Protein AF-A0A8J7YPV6-F1 (afdb_monomer_lite)

Sequence (78 aa):
MLQPRELKRAQGFPDDYEIRGNKTETTRQIGNAVPVTLAQRLVESLLSSSEPALTDYVDQEPAAEQSVPARSSTAGDD

pLDDT: mean 83.56, std 15.99, range [50.62, 98.31]

Organism: NCBI:txid2487746

Structure (mmCIF, N/CA/C/O backbone):
data_AF-A0A8J7YPV6-F1
#
_entry.id   AF-A0A8J7YPV6-F1
#
loop_
_atom_site.group_PDB
_atom_site.id
_atom_site.type_symbol
_atom_site.label_atom_id
_atom_site.label_alt_id
_atom_site.label_comp_id
_atom_site.label_asym_id
_atom_site.label_entity_id
_atom_site.label_seq_id
_atom_site.pdbx_PDB_ins_code
_atom_site.Cartn_x
_atom_site.Cartn_y
_atom_site.Cartn_z
_atom_site.occupancy
_atom_site.B_iso_or_equiv
_atom_site.auth_seq_id
_atom_site.auth_comp_id
_atom_site.auth_asym_id
_atom_site.auth_atom_id
_atom_site.pdbx_PDB_model_num
ATOM 1 N N . MET A 1 1 ? -8.567 11.807 15.089 1.00 78.94 1 MET A N 1
ATOM 2 C CA . MET A 1 1 ? -7.461 10.940 14.628 1.00 78.94 1 MET A CA 1
ATOM 3 C C . MET A 1 1 ? -8.045 9.921 13.659 1.00 78.94 1 MET A C 1
ATOM 5 O O . MET A 1 1 ? -9.116 9.406 13.963 1.00 78.94 1 MET A O 1
ATOM 9 N N . LEU A 1 2 ? -7.409 9.689 12.508 1.00 89.50 2 LEU A N 1
ATOM 10 C CA . LEU A 1 2 ? -7.913 8.755 11.492 1.00 89.50 2 LEU A CA 1
ATOM 11 C C . LEU A 1 2 ? -7.849 7.300 11.988 1.00 89.50 2 LEU A C 1
ATOM 13 O O . LEU A 1 2 ? -6.963 6.936 12.764 1.00 89.50 2 LEU A O 1
ATOM 17 N N . GLN A 1 3 ? -8.791 6.471 11.548 1.00 92.75 3 GLN A N 1
ATOM 18 C CA . GLN A 1 3 ? -8.817 5.036 11.813 1.00 92.75 3 GLN A CA 1
ATOM 19 C C . GLN A 1 3 ? -7.810 4.300 10.914 1.00 92.75 3 GLN A C 1
ATOM 21 O O . GLN A 1 3 ? -7.561 4.740 9.790 1.00 92.75 3 GLN A O 1
ATOM 26 N N . PRO A 1 4 ? -7.291 3.129 11.330 1.00 93.25 4 PRO A N 1
ATOM 27 C CA . PRO A 1 4 ? -6.354 2.346 10.520 1.00 93.25 4 PRO A CA 1
ATOM 28 C C . PRO A 1 4 ? -6.844 2.073 9.090 1.00 93.25 4 PRO A C 1
ATOM 30 O O . PRO A 1 4 ? -6.073 2.170 8.145 1.00 93.25 4 PRO A O 1
ATOM 33 N N . ARG A 1 5 ? -8.147 1.828 8.897 1.00 94.38 5 ARG A N 1
ATOM 34 C CA . ARG A 1 5 ? -8.735 1.650 7.557 1.00 94.38 5 ARG A CA 1
ATOM 35 C C . ARG A 1 5 ? -8.609 2.892 6.664 1.00 94.38 5 ARG A C 1
ATOM 37 O O . ARG A 1 5 ? -8.437 2.764 5.460 1.00 94.38 5 ARG A O 1
ATOM 44 N N . GLU A 1 6 ? -8.701 4.085 7.248 1.00 96.25 6 GLU A N 1
ATOM 45 C CA . GLU A 1 6 ? -8.624 5.360 6.526 1.00 96.25 6 GLU A CA 1
ATOM 46 C C . GLU A 1 6 ? -7.173 5.668 6.161 1.00 96.25 6 GLU A C 1
ATOM 48 O O . GLU A 1 6 ? -6.894 6.050 5.030 1.00 96.25 6 GLU A O 1
ATOM 53 N N . LEU A 1 7 ? -6.240 5.406 7.083 1.00 96.25 7 LEU A N 1
ATOM 54 C CA . LEU A 1 7 ? -4.803 5.501 6.819 1.00 96.25 7 LEU A CA 1
ATOM 55 C C . LEU A 1 7 ? -4.365 4.508 5.731 1.00 96.25 7 LEU A C 1
ATOM 57 O O . LEU A 1 7 ? -3.612 4.871 4.833 1.00 96.25 7 LEU A O 1
ATOM 61 N N . LYS A 1 8 ? -4.874 3.268 5.775 1.00 96.56 8 LYS A N 1
ATOM 62 C CA . LYS A 1 8 ? -4.618 2.235 4.761 1.00 96.56 8 LYS A CA 1
ATOM 63 C C . LYS A 1 8 ? -5.045 2.716 3.369 1.00 96.56 8 LYS A C 1
ATOM 65 O O . LYS A 1 8 ? -4.267 2.635 2.423 1.00 96.56 8 LYS A O 1
ATOM 70 N N . ARG A 1 9 ? -6.255 3.274 3.261 1.00 96.75 9 ARG A N 1
ATOM 71 C CA . ARG A 1 9 ? -6.763 3.861 2.012 1.00 96.75 9 ARG A CA 1
ATOM 72 C C . ARG A 1 9 ? -5.935 5.055 1.548 1.00 96.75 9 ARG A C 1
ATOM 74 O O . ARG A 1 9 ? -5.663 5.161 0.359 1.00 96.75 9 ARG A O 1
ATOM 81 N N . ALA A 1 10 ? -5.498 5.919 2.465 1.00 96.62 10 ALA A N 1
ATOM 82 C CA . ALA A 1 10 ? -4.640 7.056 2.129 1.00 96.62 10 ALA A CA 1
ATOM 83 C C . ALA A 1 10 ? -3.298 6.619 1.514 1.00 96.62 10 ALA A C 1
ATOM 85 O O . ALA A 1 10 ? -2.802 7.278 0.607 1.00 96.62 10 ALA A O 1
ATOM 86 N N . GLN A 1 11 ? -2.754 5.479 1.950 1.00 97.94 11 GLN A N 1
ATOM 87 C CA . GLN A 1 11 ? -1.551 4.874 1.366 1.00 97.94 11 GLN A CA 1
ATOM 88 C C . GLN A 1 11 ? -1.806 4.129 0.042 1.00 97.94 11 GLN A C 1
ATOM 90 O O . GLN A 1 11 ? -0.864 3.639 -0.576 1.00 97.94 11 GLN A O 1
ATOM 95 N N . GLY A 1 12 ? -3.056 4.040 -0.421 1.00 97.88 12 GLY A N 1
ATOM 96 C CA . GLY A 1 12 ? -3.415 3.399 -1.688 1.00 97.88 12 GLY A CA 1
ATOM 97 C C . GLY A 1 12 ? -3.530 1.875 -1.624 1.00 97.88 12 GLY A C 1
ATOM 98 O O . GLY A 1 12 ? -3.578 1.229 -2.668 1.00 97.88 12 GLY A O 1
ATOM 99 N N . PHE A 1 13 ? -3.577 1.280 -0.429 1.00 98.12 13 PHE A N 1
ATOM 100 C CA . PHE A 1 13 ? -3.826 -0.155 -0.303 1.00 98.12 13 PHE A CA 1
ATOM 101 C C . PHE A 1 13 ? -5.265 -0.508 -0.720 1.00 98.12 13 PHE A C 1
ATOM 103 O O . PHE A 1 13 ? -6.194 0.228 -0.366 1.00 98.12 13 PHE A O 1
ATOM 110 N N . PRO A 1 14 ? -5.471 -1.666 -1.374 1.00 96.81 14 PRO A N 1
ATOM 111 C CA . PRO A 1 14 ? -6.798 -2.205 -1.651 1.00 96.81 14 PRO A CA 1
ATOM 112 C C . PRO A 1 14 ? -7.656 -2.377 -0.390 1.00 96.81 14 PRO A C 1
ATOM 114 O O . PRO A 1 14 ? -7.156 -2.610 0.721 1.00 96.81 14 PRO A O 1
ATOM 117 N N . ASP A 1 15 ? -8.975 -2.291 -0.552 1.00 94.56 15 ASP A N 1
ATOM 118 C CA . ASP A 1 15 ? -9.924 -2.389 0.562 1.00 94.56 15 ASP A CA 1
ATOM 119 C C . ASP A 1 15 ? -9.903 -3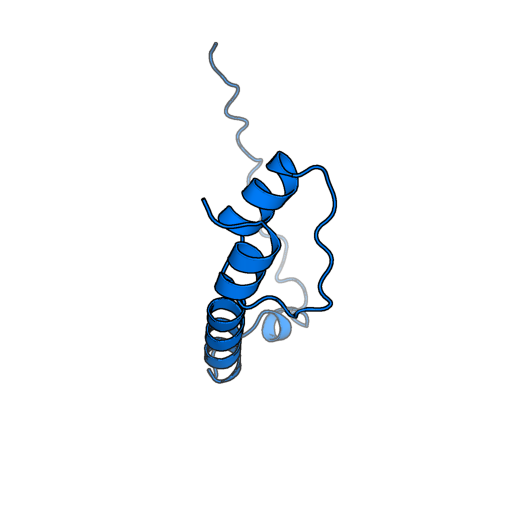.764 1.243 1.00 94.56 15 ASP A C 1
ATOM 121 O O . ASP A 1 15 ? -10.041 -3.835 2.468 1.00 94.56 15 ASP A O 1
ATOM 125 N N . ASP A 1 16 ? -9.623 -4.819 0.484 1.00 96.62 16 ASP A N 1
ATOM 126 C CA . ASP A 1 16 ? -9.486 -6.210 0.922 1.00 96.62 16 ASP A CA 1
ATOM 127 C C . ASP A 1 16 ? -8.090 -6.560 1.472 1.00 96.62 16 ASP A C 1
ATOM 129 O O . ASP A 1 16 ? -7.915 -7.621 2.067 1.00 96.62 16 ASP A O 1
ATOM 133 N N . TYR A 1 17 ? -7.106 -5.660 1.362 1.00 96.00 17 TYR A N 1
ATOM 134 C CA . TYR A 1 17 ? -5.768 -5.888 1.913 1.00 96.00 17 TYR A CA 1
ATOM 135 C C . TYR A 1 17 ? -5.783 -5.926 3.451 1.00 96.00 17 TYR A C 1
ATOM 137 O O . TYR A 1 17 ? -6.143 -4.941 4.109 1.00 96.00 17 TYR A O 1
ATOM 145 N N . GLU A 1 18 ? -5.369 -7.046 4.041 1.00 95.38 18 GLU A N 1
ATOM 146 C CA . GLU A 1 18 ? -5.355 -7.243 5.492 1.00 95.38 18 GLU A CA 1
ATOM 147 C C . GLU A 1 18 ? -3.995 -6.858 6.096 1.00 95.38 18 GLU A C 1
ATOM 149 O O . GLU A 1 18 ? -2.950 -7.359 5.685 1.00 95.38 18 GLU A O 1
ATOM 154 N N . ILE A 1 19 ? -4.009 -5.996 7.117 1.00 96.00 19 ILE A N 1
ATOM 155 C CA . ILE A 1 19 ? -2.823 -5.661 7.915 1.00 96.00 19 ILE A CA 1
ATOM 156 C C . ILE A 1 19 ? -2.995 -6.297 9.287 1.00 96.00 19 ILE A C 1
ATOM 158 O O . ILE A 1 19 ? -3.985 -6.045 9.974 1.00 96.00 19 ILE A O 1
ATOM 162 N N . ARG A 1 20 ? -2.039 -7.146 9.664 1.00 96.19 20 ARG A N 1
ATOM 163 C CA . ARG A 1 20 ? -2.116 -7.974 10.871 1.00 96.19 20 ARG A CA 1
ATOM 164 C C . ARG A 1 20 ? -1.424 -7.308 12.056 1.00 96.19 20 ARG A C 1
ATOM 166 O O . ARG A 1 20 ? -0.420 -6.613 11.899 1.00 96.19 20 ARG A O 1
ATOM 173 N N . GLY A 1 21 ? -1.946 -7.583 13.248 1.00 95.56 21 GLY A N 1
ATOM 174 C CA . GLY A 1 21 ? -1.440 -7.069 14.519 1.00 95.56 21 GLY A CA 1
ATOM 175 C C . GLY A 1 21 ? -2.488 -6.263 15.279 1.00 95.56 21 GLY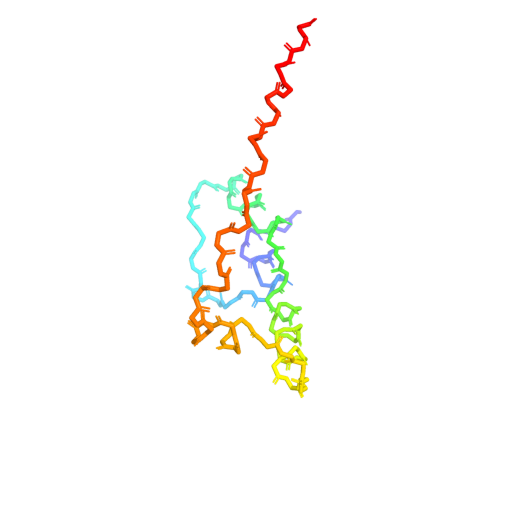 A C 1
ATOM 176 O O . GLY A 1 21 ? -3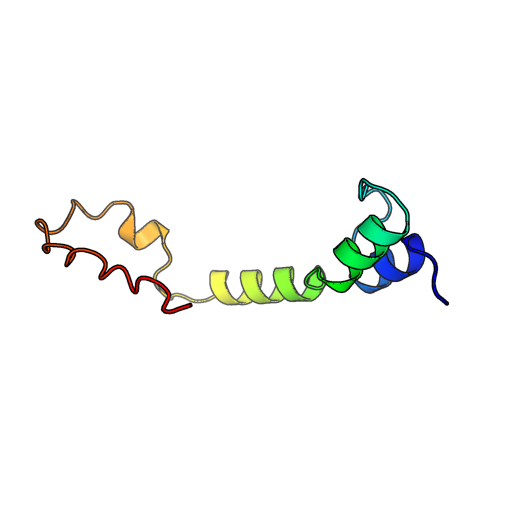.646 -6.148 14.873 1.00 95.56 21 GLY A O 1
ATOM 177 N N . ASN A 1 22 ? -2.085 -5.690 16.407 1.00 95.75 22 ASN A N 1
ATOM 178 C CA . ASN A 1 22 ? -2.937 -4.785 17.170 1.00 95.75 22 ASN A CA 1
ATOM 179 C C . ASN A 1 22 ? -3.037 -3.402 16.492 1.00 95.75 22 ASN A C 1
ATOM 181 O O . ASN A 1 22 ? -2.372 -3.106 15.495 1.00 95.75 22 ASN A O 1
ATOM 185 N N . LYS A 1 23 ? -3.880 -2.518 17.037 1.00 92.81 23 LYS A N 1
ATOM 186 C CA . LYS A 1 23 ? -4.125 -1.182 16.467 1.00 92.81 23 LYS A CA 1
ATOM 187 C C . LYS A 1 23 ? -2.846 -0.345 16.324 1.00 92.81 23 LYS A C 1
ATOM 189 O O . LYS A 1 23 ? -2.677 0.330 15.307 1.00 92.81 23 LYS A O 1
ATOM 194 N N . THR A 1 24 ? -1.965 -0.378 17.321 1.00 95.19 24 THR A N 1
ATOM 195 C CA . THR A 1 24 ? -0.710 0.387 17.330 1.00 95.19 24 THR A CA 1
ATOM 196 C C . THR A 1 24 ? 0.255 -0.151 16.281 1.00 95.19 24 THR A C 1
ATOM 198 O O . THR A 1 24 ? 0.798 0.619 15.490 1.00 95.19 24 THR A O 1
ATOM 201 N N . GLU A 1 25 ? 0.412 -1.473 16.212 1.00 97.31 25 GLU A N 1
ATOM 202 C CA . GLU A 1 25 ? 1.245 -2.141 15.207 1.00 97.31 25 GLU A CA 1
ATOM 203 C C . GLU A 1 25 ? 0.751 -1.861 13.794 1.00 97.31 25 GLU A C 1
ATOM 205 O O . GLU A 1 25 ? 1.547 -1.498 12.935 1.00 97.31 25 GLU A O 1
ATOM 210 N N . THR A 1 26 ? -0.558 -1.972 13.574 1.00 96.69 26 THR A N 1
ATOM 211 C CA . THR A 1 26 ? -1.194 -1.711 12.279 1.00 96.69 26 THR A CA 1
ATOM 212 C C . THR A 1 26 ? -0.980 -0.261 11.856 1.00 96.69 26 THR A C 1
ATOM 214 O O . THR A 1 26 ? -0.568 0.006 10.733 1.00 96.69 26 THR A O 1
ATOM 217 N N . THR A 1 27 ? -1.197 0.693 12.766 1.00 96.44 27 THR A N 1
ATOM 218 C CA . THR A 1 27 ? -0.989 2.122 12.483 1.00 96.44 27 THR A CA 1
ATOM 219 C C . THR A 1 27 ? 0.473 2.410 12.132 1.00 96.44 27 THR A C 1
ATOM 221 O O . THR A 1 27 ? 0.737 3.139 11.179 1.00 96.44 27 THR A O 1
ATOM 224 N N . ARG A 1 28 ? 1.424 1.793 12.849 1.00 97.25 28 ARG A N 1
ATOM 225 C CA . ARG A 1 28 ? 2.863 1.897 12.562 1.00 97.25 28 ARG A CA 1
ATOM 226 C C . ARG A 1 28 ? 3.226 1.285 11.207 1.00 97.25 28 ARG A C 1
ATOM 228 O O . ARG A 1 28 ? 3.966 1.904 10.454 1.00 97.25 28 ARG A O 1
ATOM 235 N N . GLN A 1 29 ? 2.703 0.100 10.889 1.00 98.31 29 GLN A N 1
ATOM 236 C CA . GLN A 1 29 ? 2.922 -0.559 9.597 1.00 98.31 29 GLN A CA 1
ATOM 237 C C . GLN A 1 29 ? 2.410 0.305 8.440 1.00 98.31 29 GLN A C 1
ATOM 239 O O . GLN A 1 29 ? 3.134 0.504 7.472 1.00 98.31 29 GLN A O 1
ATOM 244 N N . ILE A 1 30 ? 1.206 0.874 8.567 1.00 97.50 30 ILE A N 1
ATOM 245 C CA . ILE A 1 30 ? 0.636 1.765 7.549 1.00 97.50 30 ILE A CA 1
ATOM 246 C C . ILE A 1 30 ? 1.477 3.036 7.400 1.00 97.50 30 ILE A C 1
ATOM 248 O O . ILE A 1 30 ? 1.785 3.431 6.279 1.00 97.50 30 ILE A O 1
ATOM 252 N N . GLY A 1 31 ? 1.850 3.677 8.512 1.00 96.81 31 GLY A N 1
ATOM 253 C CA . GLY A 1 31 ? 2.618 4.925 8.491 1.00 96.81 31 GLY A CA 1
ATOM 254 C C . GLY A 1 31 ? 4.022 4.767 7.904 1.00 96.81 31 GLY A C 1
ATOM 255 O O . GLY A 1 31 ? 4.496 5.667 7.222 1.00 96.81 31 GLY A O 1
ATOM 256 N N . ASN A 1 32 ? 4.655 3.614 8.123 1.00 97.81 32 ASN A N 1
ATOM 257 C CA . ASN A 1 32 ? 5.987 3.312 7.596 1.00 97.81 32 ASN A CA 1
ATOM 258 C C . ASN A 1 32 ? 5.968 2.748 6.166 1.00 97.81 32 ASN A C 1
ATOM 260 O O . ASN A 1 32 ? 7.031 2.568 5.574 1.00 97.81 32 ASN A O 1
ATOM 264 N N . ALA A 1 33 ? 4.796 2.414 5.622 1.00 98.00 33 ALA A N 1
ATOM 265 C CA . ALA A 1 33 ? 4.688 1.883 4.272 1.00 98.00 33 ALA A CA 1
ATOM 266 C C . ALA A 1 33 ? 4.978 2.960 3.215 1.00 98.00 33 ALA A C 1
ATOM 268 O O . ALA A 1 33 ? 4.692 4.144 3.397 1.00 98.00 33 ALA A O 1
ATOM 269 N N . VAL A 1 34 ? 5.491 2.525 2.066 1.00 98.06 34 VAL A N 1
ATOM 270 C CA . VAL A 1 34 ? 5.538 3.356 0.859 1.00 98.06 34 VAL A CA 1
ATOM 271 C C . VAL A 1 34 ? 4.133 3.390 0.241 1.00 98.06 34 VAL A C 1
ATOM 273 O O . VAL A 1 34 ? 3.509 2.328 0.147 1.00 98.06 34 VAL A O 1
ATOM 276 N N . PRO A 1 35 ? 3.620 4.556 -0.201 1.00 98.19 35 PRO A N 1
ATOM 277 C CA . PRO A 1 35 ? 2.344 4.620 -0.907 1.00 98.19 35 PRO A CA 1
ATOM 278 C C . PRO A 1 35 ? 2.338 3.714 -2.147 1.00 98.19 35 PRO A C 1
ATOM 280 O O . PRO A 1 35 ? 3.261 3.766 -2.963 1.00 98.19 35 PRO A O 1
ATOM 283 N N . VAL A 1 36 ? 1.278 2.923 -2.325 1.00 98.12 36 VAL A N 1
ATOM 284 C CA . VAL A 1 36 ? 1.179 1.892 -3.377 1.00 98.12 36 VAL A CA 1
ATOM 285 C C . VAL A 1 36 ? 1.374 2.490 -4.769 1.00 98.12 36 VAL A C 1
ATOM 287 O O . VAL A 1 36 ? 2.190 2.004 -5.549 1.00 98.12 36 VAL A O 1
ATOM 290 N N . THR A 1 37 ? 0.691 3.599 -5.059 1.00 97.69 37 THR A N 1
ATOM 291 C CA . THR A 1 37 ? 0.790 4.274 -6.359 1.00 97.69 37 THR A CA 1
ATOM 292 C C . THR A 1 37 ? 2.206 4.769 -6.640 1.00 97.69 37 THR A C 1
ATOM 294 O O . THR A 1 37 ? 2.660 4.691 -7.776 1.00 97.69 37 THR A O 1
ATOM 297 N N . LEU A 1 38 ? 2.929 5.255 -5.625 1.00 98.06 38 LEU A N 1
ATOM 298 C CA . LEU A 1 38 ? 4.305 5.720 -5.807 1.00 98.06 38 LEU A CA 1
ATOM 299 C C . LEU A 1 38 ? 5.217 4.560 -6.214 1.00 98.06 38 LEU A C 1
ATOM 301 O O . LEU A 1 38 ? 5.944 4.675 -7.199 1.00 98.06 38 LEU A O 1
ATOM 305 N N . ALA A 1 39 ? 5.143 3.442 -5.488 1.00 97.88 39 ALA A N 1
ATOM 306 C CA . ALA A 1 39 ? 5.925 2.250 -5.802 1.00 97.88 39 ALA A CA 1
ATOM 307 C C 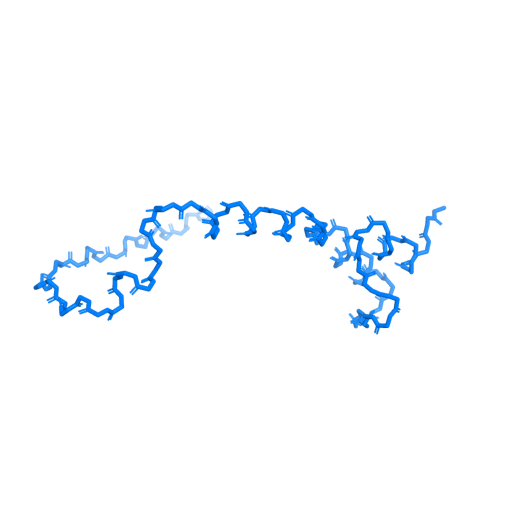. ALA A 1 39 ? 5.609 1.728 -7.213 1.00 97.88 39 ALA A C 1
ATOM 309 O O . ALA A 1 39 ? 6.526 1.461 -7.987 1.00 97.88 39 ALA A O 1
ATOM 310 N N . GLN A 1 40 ? 4.323 1.663 -7.574 1.00 97.50 40 GLN A N 1
ATOM 311 C CA . GLN A 1 40 ? 3.892 1.232 -8.902 1.00 97.50 40 GLN A CA 1
ATOM 312 C C . GLN A 1 40 ? 4.493 2.109 -10.010 1.00 97.50 40 GLN A C 1
ATOM 314 O O . GLN A 1 40 ? 5.118 1.587 -10.930 1.00 97.50 40 GLN A O 1
ATOM 319 N N . ARG A 1 41 ? 4.350 3.439 -9.918 1.00 97.06 41 ARG A N 1
ATOM 320 C CA . ARG A 1 41 ? 4.853 4.360 -10.953 1.00 97.06 41 ARG A CA 1
ATOM 321 C C . ARG A 1 41 ? 6.370 4.347 -11.070 1.00 97.06 41 ARG A C 1
ATOM 323 O O . ARG A 1 41 ? 6.892 4.430 -12.178 1.00 97.06 41 ARG A O 1
ATOM 330 N N . LEU A 1 42 ? 7.069 4.234 -9.942 1.00 95.12 42 LEU A N 1
ATOM 331 C CA . LEU A 1 42 ? 8.523 4.127 -9.936 1.00 95.12 42 LEU A CA 1
ATOM 332 C C . LEU A 1 42 ? 8.979 2.882 -10.704 1.00 95.12 42 LEU A C 1
ATOM 334 O O . LEU A 1 42 ? 9.839 2.981 -11.573 1.00 95.12 42 LEU A O 1
ATOM 338 N N . VAL A 1 43 ? 8.371 1.727 -10.424 1.00 93.12 43 VAL A N 1
ATOM 339 C CA . VAL A 1 43 ? 8.718 0.473 -11.104 1.00 93.12 43 VAL A CA 1
ATOM 340 C C . VAL A 1 43 ? 8.345 0.522 -12.586 1.00 93.12 43 VAL A C 1
ATOM 342 O O . VAL A 1 43 ? 9.169 0.154 -13.415 1.00 93.12 43 VAL A O 1
ATOM 345 N N . GLU A 1 44 ? 7.163 1.034 -12.944 1.00 93.31 44 GLU A N 1
ATOM 346 C CA . GLU A 1 44 ? 6.767 1.241 -14.349 1.00 93.31 44 GLU A CA 1
ATOM 347 C C . GLU A 1 44 ? 7.803 2.088 -15.111 1.00 93.31 44 GLU A C 1
ATOM 349 O O . GLU A 1 44 ? 8.212 1.724 -16.213 1.00 93.31 44 GLU A O 1
ATOM 354 N N . SER A 1 45 ? 8.280 3.181 -14.505 1.00 91.56 45 SER A N 1
ATOM 355 C CA . SER A 1 45 ? 9.311 4.044 -15.093 1.00 91.56 45 SER A CA 1
ATOM 356 C C . SER A 1 45 ? 10.631 3.301 -15.314 1.00 91.56 45 SER A C 1
ATOM 358 O O . SER A 1 45 ? 11.240 3.430 -16.377 1.00 91.56 45 SER A O 1
ATOM 360 N N . LEU A 1 46 ? 11.074 2.515 -14.330 1.00 88.25 46 LEU A N 1
ATOM 361 C CA . LEU A 1 46 ? 12.320 1.753 -14.427 1.00 88.25 46 LEU A CA 1
ATOM 362 C C . LEU A 1 46 ? 12.229 0.661 -15.497 1.00 88.25 46 LEU A C 1
ATOM 364 O O . LEU A 1 46 ? 13.145 0.525 -16.297 1.00 88.25 46 LEU A O 1
ATOM 368 N N . LEU A 1 47 ? 11.104 -0.053 -15.572 1.00 85.44 47 LEU A N 1
ATOM 369 C CA . LEU A 1 47 ? 10.884 -1.100 -16.575 1.00 85.44 47 LEU A CA 1
ATOM 370 C C . LEU A 1 47 ? 10.723 -0.553 -18.000 1.00 85.44 47 LEU A C 1
ATOM 372 O O . LEU A 1 47 ? 10.969 -1.272 -18.962 1.00 85.44 47 LEU A O 1
ATOM 376 N N . SER A 1 48 ? 10.298 0.704 -18.150 1.00 83.06 48 SER A N 1
ATOM 377 C CA . SER A 1 48 ? 10.231 1.368 -19.459 1.00 83.06 48 SER A CA 1
ATOM 378 C C . SER A 1 48 ? 11.588 1.863 -19.972 1.00 83.06 48 SER A C 1
ATOM 380 O O . SER A 1 48 ? 11.707 2.223 -21.143 1.00 83.06 48 SER A O 1
ATOM 382 N N . SER A 1 49 ? 12.603 1.902 -19.106 1.00 74.69 49 SER A N 1
ATOM 383 C CA . SER A 1 49 ? 13.944 2.358 -19.463 1.00 74.69 49 SER A CA 1
ATOM 384 C C . SER A 1 49 ? 14.720 1.215 -20.117 1.00 74.69 49 SER A C 1
ATOM 386 O O . SER A 1 49 ? 14.635 0.077 -19.674 1.00 74.69 49 SER A O 1
ATOM 388 N N . SER A 1 50 ? 15.511 1.503 -21.152 1.00 73.94 50 SER A N 1
ATOM 389 C CA . SER A 1 50 ? 16.408 0.511 -21.779 1.00 73.94 50 SER A CA 1
ATOM 390 C C . SER A 1 50 ? 17.701 0.271 -20.986 1.00 73.94 50 SER A C 1
ATOM 392 O O . SER A 1 50 ? 18.688 -0.199 -21.547 1.00 73.94 50 SER A O 1
ATOM 394 N N . GLU A 1 51 ? 17.714 0.643 -19.707 1.00 77.19 51 GLU A N 1
ATOM 395 C CA . GLU A 1 51 ? 18.862 0.450 -18.830 1.00 77.19 51 GLU A CA 1
ATOM 396 C C . GLU A 1 51 ? 18.987 -1.031 -18.460 1.00 77.19 51 GLU A C 1
ATOM 398 O O . GLU A 1 51 ? 17.965 -1.700 -18.280 1.00 77.19 51 GLU A O 1
ATOM 403 N N . PRO A 1 52 ? 20.219 -1.547 -18.322 1.00 74.25 52 PRO A N 1
ATOM 404 C CA . PRO A 1 52 ? 20.431 -2.936 -17.956 1.00 74.25 52 PRO A CA 1
ATOM 405 C C . PRO A 1 52 ? 19.801 -3.236 -16.588 1.00 74.25 52 PRO A C 1
ATOM 407 O O . PRO A 1 52 ? 20.082 -2.583 -15.579 1.00 74.25 52 PRO A O 1
ATOM 410 N N . ALA A 1 53 ? 18.927 -4.232 -16.564 1.00 78.00 53 ALA A N 1
ATOM 411 C CA . ALA A 1 53 ? 18.264 -4.756 -15.385 1.00 78.00 53 ALA A CA 1
ATOM 412 C C . ALA A 1 53 ? 19.058 -5.929 -14.799 1.00 78.00 53 ALA A C 1
ATOM 414 O O . ALA A 1 53 ? 19.956 -6.485 -15.424 1.00 78.00 53 ALA A O 1
ATOM 415 N N . LEU A 1 54 ? 18.692 -6.361 -13.587 1.00 76.81 54 LEU A N 1
ATOM 416 C CA . LEU A 1 54 ? 19.330 -7.508 -12.928 1.00 76.81 54 LEU A CA 1
ATOM 417 C C . LEU A 1 54 ? 19.383 -8.748 -13.838 1.00 76.81 54 LEU A C 1
ATOM 419 O O . LEU A 1 54 ? 20.371 -9.472 -13.821 1.00 76.81 54 LEU A O 1
ATOM 423 N N . THR A 1 55 ? 18.347 -8.958 -14.654 1.00 77.12 55 THR A N 1
ATOM 424 C CA . THR A 1 55 ? 18.246 -10.054 -15.628 1.00 77.12 55 THR A CA 1
ATOM 425 C C . THR A 1 55 ? 19.369 -10.067 -16.660 1.00 77.12 55 THR A C 1
ATOM 427 O O . THR A 1 55 ? 19.770 -11.148 -17.069 1.00 77.12 55 THR A O 1
ATOM 430 N N . ASP A 1 56 ? 19.934 -8.913 -17.017 1.00 80.38 56 ASP A N 1
ATOM 431 C CA . ASP A 1 56 ? 21.048 -8.818 -17.973 1.00 80.38 56 ASP A CA 1
ATOM 432 C C . ASP A 1 56 ? 22.383 -9.321 -17.387 1.00 80.38 56 ASP A C 1
ATOM 434 O O . ASP A 1 56 ? 23.362 -9.511 -18.111 1.00 80.38 56 ASP A O 1
ATOM 438 N N . TYR A 1 57 ? 22.420 -9.568 -16.073 1.00 76.31 57 TYR A N 1
ATOM 439 C CA . TYR A 1 57 ? 23.586 -10.065 -15.342 1.00 76.31 57 TYR A CA 1
ATOM 440 C C . TYR A 1 57 ? 23.422 -11.502 -14.825 1.00 76.31 57 TYR A C 1
ATOM 442 O O . TYR A 1 57 ? 24.408 -12.094 -14.395 1.00 76.31 57 TYR A O 1
ATOM 450 N N . VAL A 1 58 ? 22.212 -12.081 -14.857 1.00 79.44 58 VAL A N 1
ATOM 451 C CA . VAL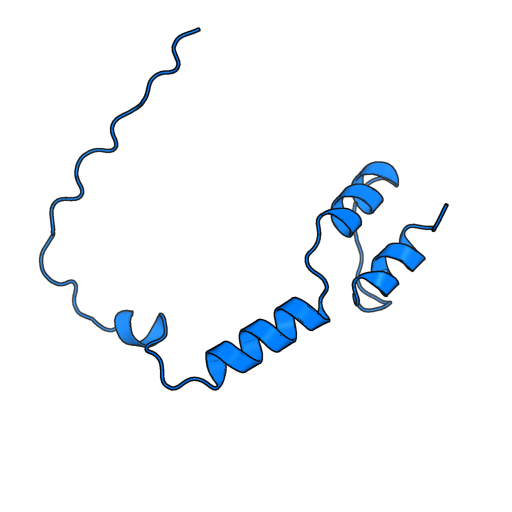 A 1 58 ? 21.955 -13.444 -14.338 1.00 79.44 58 VAL A CA 1
ATOM 452 C C . VAL A 1 58 ? 22.617 -14.521 -15.206 1.00 79.44 58 VAL A C 1
ATOM 454 O O . VAL A 1 58 ? 23.044 -15.542 -14.674 1.00 79.44 58 VAL A O 1
ATOM 457 N N . ASP A 1 59 ? 22.776 -14.261 -16.505 1.00 68.38 59 ASP A N 1
ATOM 458 C CA . ASP A 1 59 ? 23.418 -15.179 -17.457 1.00 68.38 59 ASP A CA 1
ATOM 459 C C . ASP A 1 59 ? 24.911 -14.872 -17.687 1.00 68.38 59 ASP A C 1
ATOM 461 O O . ASP A 1 59 ? 25.556 -15.492 -18.537 1.00 68.38 59 ASP A O 1
ATOM 465 N N . GLN A 1 60 ? 25.491 -13.918 -16.946 1.00 58.41 60 GLN A N 1
ATOM 466 C CA . GLN A 1 60 ? 26.937 -13.718 -16.977 1.00 58.41 60 GLN A CA 1
ATOM 467 C C . GLN A 1 60 ? 27.603 -14.846 -16.184 1.00 58.41 60 GLN A C 1
ATOM 469 O O . GLN A 1 60 ? 27.578 -14.850 -14.953 1.00 58.41 60 GLN A O 1
ATOM 474 N N . GLU A 1 61 ? 28.214 -15.796 -16.904 1.00 61.31 61 GLU A N 1
ATOM 475 C CA . GLU A 1 61 ? 29.244 -16.693 -16.360 1.00 61.31 61 GLU A CA 1
ATOM 476 C C . GLU A 1 61 ? 30.141 -15.875 -15.417 1.00 61.31 61 GLU A C 1
ATOM 478 O O . GLU A 1 61 ? 30.613 -14.804 -15.822 1.00 61.31 61 GLU A O 1
ATOM 483 N N . PRO A 1 62 ? 30.335 -16.309 -14.158 1.00 55.91 62 PRO A N 1
ATOM 484 C CA . PRO A 1 62 ? 30.953 -15.480 -13.140 1.00 55.91 62 PRO A CA 1
ATOM 485 C C . PRO A 1 62 ? 32.336 -15.057 -13.625 1.00 55.91 62 PRO A C 1
ATOM 487 O O . PRO A 1 62 ? 33.249 -15.875 -13.750 1.00 55.91 62 PRO A O 1
ATOM 490 N N . ALA A 1 63 ? 32.489 -13.763 -13.914 1.00 57.31 63 ALA A N 1
ATOM 491 C CA . ALA A 1 63 ? 33.782 -13.177 -14.202 1.00 57.31 63 ALA A CA 1
ATOM 492 C C . ALA A 1 63 ? 34.659 -13.396 -12.963 1.00 57.31 63 ALA A C 1
ATOM 494 O O . ALA A 1 63 ? 34.422 -12.783 -11.926 1.00 57.31 63 ALA A O 1
ATOM 495 N N . ALA A 1 64 ? 35.585 -14.350 -13.096 1.00 58.31 64 ALA A N 1
ATOM 496 C CA . ALA A 1 64 ? 36.622 -14.784 -12.165 1.00 58.31 64 ALA A CA 1
ATOM 497 C C . ALA A 1 64 ? 36.665 -14.032 -10.823 1.00 58.31 64 ALA A C 1
ATOM 499 O O . ALA A 1 64 ? 37.004 -12.851 -10.791 1.00 58.31 64 ALA A O 1
ATOM 500 N N . GLU A 1 65 ? 36.365 -14.765 -9.743 1.00 54.53 65 GLU A N 1
ATOM 501 C CA . GLU A 1 65 ? 36.626 -14.467 -8.327 1.00 54.53 65 GLU A CA 1
ATOM 502 C C . GLU A 1 65 ? 37.420 -13.173 -8.071 1.00 54.53 65 GLU A C 1
ATOM 504 O O . GLU A 1 65 ? 38.629 -13.180 -7.838 1.00 54.53 65 GLU A O 1
ATOM 509 N N . GLN A 1 66 ? 36.736 -12.029 -8.068 1.00 58.59 66 GLN A N 1
ATOM 510 C CA . GLN A 1 66 ? 37.308 -10.834 -7.466 1.00 58.59 66 GLN A CA 1
ATOM 511 C C . GLN A 1 66 ? 37.196 -11.020 -5.958 1.00 58.59 66 GLN A C 1
ATOM 513 O O . GLN A 1 66 ? 36.092 -11.091 -5.417 1.00 58.59 66 GLN A O 1
ATOM 518 N N . SER A 1 67 ? 38.346 -11.170 -5.293 1.00 59.56 67 SER A N 1
ATOM 519 C CA . SER A 1 67 ? 38.426 -11.417 -3.856 1.00 59.56 67 SER A CA 1
ATOM 520 C C . SER A 1 67 ? 37.623 -10.355 -3.108 1.00 59.56 67 SER A C 1
ATOM 522 O O . SER A 1 67 ? 38.044 -9.201 -3.012 1.00 59.56 67 SER A O 1
ATOM 524 N N . VAL A 1 68 ? 36.458 -10.738 -2.589 1.00 66.06 68 VAL A N 1
ATOM 525 C CA . VAL A 1 68 ? 35.664 -9.870 -1.725 1.00 66.06 68 VAL A CA 1
ATOM 526 C C . VAL A 1 68 ? 36.517 -9.606 -0.480 1.00 66.06 68 VAL A C 1
ATOM 528 O O . VAL A 1 68 ? 36.832 -10.563 0.235 1.00 66.06 68 VAL A O 1
ATOM 531 N N . PRO A 1 69 ? 36.949 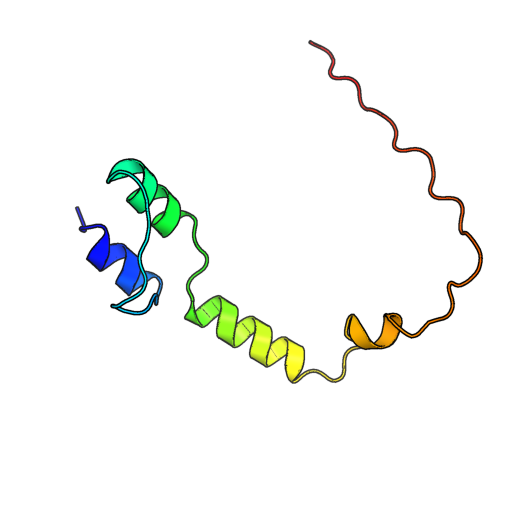-8.360 -0.209 1.00 63.00 69 PRO A N 1
ATOM 532 C CA . PRO A 1 69 ? 37.734 -8.079 0.981 1.00 63.00 69 PRO A CA 1
ATOM 533 C C . PRO A 1 69 ? 36.898 -8.423 2.213 1.00 63.00 69 PRO A C 1
ATOM 535 O O . PRO A 1 69 ? 35.709 -8.101 2.288 1.00 63.00 69 PRO A O 1
ATOM 538 N N . ALA A 1 70 ? 37.520 -9.114 3.170 1.00 66.06 70 ALA A N 1
ATOM 539 C CA . ALA A 1 70 ? 36.863 -9.519 4.402 1.00 66.06 70 ALA A CA 1
ATOM 540 C C . ALA A 1 70 ? 36.225 -8.293 5.064 1.00 66.06 70 ALA A C 1
ATOM 542 O O . ALA A 1 70 ? 36.905 -7.310 5.360 1.00 66.06 70 ALA A O 1
ATOM 543 N N . ARG A 1 71 ? 34.904 -8.352 5.269 1.00 61.56 71 ARG A N 1
ATOM 544 C CA . ARG A 1 71 ? 34.134 -7.334 5.987 1.00 61.56 71 ARG A CA 1
ATOM 545 C C . ARG A 1 71 ? 34.850 -6.985 7.294 1.00 61.56 71 ARG A C 1
ATOM 547 O O . ARG A 1 71 ? 34.941 -7.814 8.198 1.00 61.56 71 ARG A O 1
ATOM 554 N N . SER A 1 72 ? 35.384 -5.768 7.358 1.00 62.22 72 SER A N 1
ATOM 555 C CA . SER A 1 72 ? 35.927 -5.195 8.582 1.00 62.22 72 SER A CA 1
ATOM 556 C C . SER A 1 72 ? 34.783 -5.109 9.587 1.00 62.22 72 SER A C 1
ATOM 558 O O . SER A 1 72 ? 33.843 -4.336 9.415 1.00 62.22 72 SER A O 1
ATOM 560 N N . SER A 1 73 ? 34.828 -5.975 10.594 1.00 62.16 73 SER A N 1
ATOM 561 C CA . SER A 1 73 ? 33.986 -5.870 11.774 1.00 62.16 73 SER A CA 1
ATOM 562 C C . SER A 1 73 ? 34.369 -4.580 12.489 1.00 62.16 73 SER A C 1
ATOM 564 O O . SER A 1 73 ? 35.354 -4.560 13.225 1.00 62.16 73 SER A O 1
ATOM 566 N N . THR A 1 74 ? 33.604 -3.505 12.308 1.00 63.03 74 THR A N 1
ATOM 567 C CA . THR A 1 74 ? 33.613 -2.415 13.285 1.00 63.03 74 THR A CA 1
ATOM 568 C C . THR A 1 74 ? 32.944 -2.958 14.541 1.00 63.03 74 THR A C 1
ATOM 570 O O . THR A 1 74 ? 31.721 -2.904 14.681 1.00 63.03 74 THR A O 1
ATOM 573 N N . ALA A 1 75 ? 33.749 -3.588 15.399 1.00 53.62 75 ALA A N 1
ATOM 574 C CA . ALA A 1 75 ? 33.363 -3.879 16.766 1.00 53.62 75 ALA A CA 1
ATOM 575 C C . ALA A 1 75 ? 32.946 -2.548 17.401 1.00 53.62 75 ALA A C 1
ATOM 577 O O . ALA A 1 75 ? 33.676 -1.562 17.292 1.00 53.62 75 ALA A O 1
ATOM 578 N N . GLY A 1 76 ? 31.736 -2.516 17.957 1.00 53.34 76 GLY A N 1
ATOM 579 C CA . GLY A 1 76 ? 31.268 -1.386 18.741 1.00 53.34 76 GLY A CA 1
ATOM 580 C C . GLY A 1 76 ? 32.232 -1.136 19.893 1.00 53.34 76 GLY A C 1
ATOM 581 O O . GLY A 1 76 ? 32.661 -2.083 20.550 1.00 53.34 76 GLY A O 1
ATOM 582 N N . ASP A 1 77 ? 32.586 0.128 20.072 1.00 51.25 77 ASP A N 1
ATOM 583 C CA . ASP A 1 77 ? 33.152 0.637 21.313 1.00 51.25 77 ASP A CA 1
ATOM 584 C C . ASP A 1 77 ? 31.944 1.039 22.176 1.00 51.25 77 ASP A C 1
ATOM 586 O O . ASP A 1 77 ? 31.078 1.783 21.698 1.00 51.25 77 ASP A O 1
ATOM 590 N N . ASP A 1 78 ? 31.844 0.427 23.358 1.00 50.62 78 ASP A N 1
ATOM 591 C CA . ASP A 1 78 ? 30.856 0.705 24.416 1.00 50.62 78 ASP A CA 1
ATOM 592 C C . ASP A 1 78 ? 30.945 2.156 24.928 1.00 50.62 78 ASP A C 1
ATOM 594 O O . ASP A 1 78 ? 32.076 2.674 25.088 1.00 50.62 78 ASP A O 1
#

InterPro domains:
  IPR001525 C-5 cytosine methyltransferase [PF00145] (2-46)
  IPR029063 S-adenosyl-L-methionine-dependent methyltransferase superfamily [SSF53335] (1-49)
  IPR031303 DNA methylase, C-5 cytosine-specific, conserved site [PS00095] (28-46)

Foldseek 3Di:
DDFLQVLCVVLVHDSPDDDDDDRVNSNVCSVPDHRPVVVVVVVVVVVPDPDDDPVNCPPPPPPPDPPDPPPPPPDDDD

Radius of gyration: 20.8 Å; chains: 1; bounding box: 48×28×46 Å

Secondary structure (DSSP, 8-state):
---HHHHHHHTT--TT----S-HHHHHHHHHHSPPHHHHHHHHHHHHHS-SPPTHHHHTS---S----------PPP-